Protein AF-A0AAW1JG27-F1 (afdb_monomer_lite)

Foldseek 3Di:
DQQWDWDDDPAEIEIEGEADPPDDLVVVLVNLVVVVVVQVVGLEYEYEYANVWDDPQPHPHGDPSNVSVVVSVVVVVVVPPPDRDHWYFYDHDDPDDDDGDGD

Sequence (103 aa):
MTAYVCIELSTIAIYSCYSSGNEHIHDLTRKLDEIGQIRQRRGGAVIAGDFNAKSHWGMNFTDPRGQVITEWLAAGCNRMAGRWQTKVKVLHFKGEIRRQLWI

Radius of gyration: 13.34 Å; chains: 1; bounding box: 30×29×36 Å

InterPro domains:
  IPR005135 Endonuclease/exonuclease/phosphatase [PF14529] (13-75)
  IPR036691 Endonuclease/exonuclease/phosphatase superfamily [G3DSA:3.60.10.10] (1-93)
  IPR036691 Endonuclease/exonuclease/phosphatase superfamily [SSF56219] (3-75)

Secondary structure (DSSP, 8-state):
---EEEEE-SS-EEEEEE--TTS-HHHHHHHHHHHHHHHHTSS-EEEEEE-----TTTSSS--HHHHHHHHHHHHHHHT--SS---EEEE---SSS-------

pLDDT: mean 70.85, std 18.62, range [33.34, 92.81]

Organism: Popillia japonica (NCBI:txid7064)

Structure (mmCIF, N/CA/C/O backbone):
data_AF-A0AAW1JG27-F1
#
_entry.id   AF-A0AAW1JG27-F1
#
loop_
_atom_site.group_PDB
_atom_site.id
_atom_site.type_symbol
_atom_site.label_atom_id
_atom_site.label_alt_id
_atom_site.label_comp_id
_atom_site.label_asym_id
_atom_site.label_entity_id
_atom_site.label_seq_id
_atom_site.pdbx_PDB_ins_code
_atom_site.Cartn_x
_atom_site.Cartn_y
_atom_site.Cartn_z
_atom_site.occupancy
_atom_site.B_iso_or_equiv
_atom_site.auth_seq_id
_atom_site.auth_comp_id
_atom_site.auth_asym_id
_atom_site.auth_atom_id
_atom_site.pdbx_PDB_model_num
ATOM 1 N N . MET A 1 1 ? 5.046 15.591 2.279 1.00 42.22 1 MET A N 1
ATOM 2 C CA . MET A 1 1 ? 3.731 15.990 1.736 1.00 42.22 1 MET A CA 1
ATOM 3 C C . MET A 1 1 ? 2.933 14.711 1.547 1.00 42.22 1 MET A C 1
ATOM 5 O O . MET A 1 1 ? 3.356 13.849 0.787 1.00 42.22 1 MET A O 1
ATOM 9 N N . THR A 1 2 ? 1.898 14.526 2.362 1.00 49.25 2 THR A N 1
ATOM 10 C CA . THR A 1 2 ? 1.149 13.272 2.544 1.00 49.25 2 THR A CA 1
ATOM 11 C C . THR A 1 2 ? 0.366 12.918 1.279 1.00 49.25 2 THR A C 1
ATOM 13 O O . THR A 1 2 ? -0.598 13.592 0.933 1.00 49.25 2 THR A O 1
ATOM 16 N N . ALA A 1 3 ? 0.796 11.879 0.559 1.00 67.69 3 ALA A N 1
ATOM 17 C CA . ALA A 1 3 ? 0.212 11.466 -0.722 1.00 67.69 3 ALA A CA 1
ATOM 18 C C . ALA A 1 3 ? -0.933 10.453 -0.542 1.00 67.69 3 ALA A C 1
ATOM 20 O O . ALA A 1 3 ? -0.940 9.386 -1.162 1.00 67.69 3 ALA A O 1
ATOM 21 N N . TYR A 1 4 ? -1.876 10.757 0.348 1.00 74.31 4 TYR A N 1
ATOM 22 C CA . TYR A 1 4 ? -3.085 9.958 0.493 1.00 74.31 4 TYR A CA 1
ATOM 23 C C . TYR A 1 4 ? -4.295 10.821 0.841 1.00 74.31 4 TYR A C 1
ATOM 25 O O . TYR A 1 4 ? -4.185 11.837 1.525 1.00 74.31 4 TYR A O 1
ATOM 33 N N . VAL A 1 5 ? -5.460 10.380 0.375 1.00 82.38 5 VAL A N 1
ATOM 34 C CA . VAL A 1 5 ? -6.769 10.880 0.805 1.00 82.38 5 VAL A CA 1
ATOM 35 C C . VAL A 1 5 ? -7.371 9.833 1.733 1.00 82.38 5 VAL A C 1
ATOM 37 O O . VAL A 1 5 ? -7.290 8.641 1.439 1.00 82.38 5 VAL A O 1
ATOM 40 N N . CYS A 1 6 ? -7.948 10.259 2.854 1.00 83.31 6 CYS A N 1
ATOM 41 C CA . CYS A 1 6 ? -8.574 9.363 3.823 1.00 83.31 6 CYS A CA 1
ATOM 42 C C . CYS A 1 6 ? -10.049 9.722 4.010 1.00 83.31 6 CYS A C 1
ATOM 44 O O . CYS A 1 6 ? -10.385 10.898 4.145 1.00 83.31 6 CYS A O 1
ATOM 46 N N . ILE A 1 7 ? -10.907 8.703 4.048 1.00 82.94 7 ILE A N 1
ATOM 47 C CA . ILE A 1 7 ? -12.279 8.814 4.546 1.00 82.94 7 ILE A CA 1
ATOM 48 C C . ILE A 1 7 ? -12.367 7.998 5.831 1.00 82.94 7 ILE A C 1
ATOM 50 O O . ILE A 1 7 ? -12.070 6.800 5.843 1.00 82.94 7 ILE A O 1
ATOM 54 N N . GLU A 1 8 ? -12.792 8.650 6.907 1.00 81.44 8 GLU A N 1
ATOM 55 C CA . GLU A 1 8 ? -13.032 8.002 8.191 1.00 81.44 8 GLU A CA 1
ATOM 56 C C . GLU A 1 8 ? -14.498 7.571 8.304 1.00 81.44 8 GLU A C 1
ATOM 58 O O . GLU A 1 8 ? -15.417 8.365 8.106 1.00 81.44 8 GLU A O 1
ATOM 63 N N . LEU A 1 9 ? -14.709 6.299 8.636 1.00 79.94 9 LEU A N 1
ATOM 64 C CA . LEU A 1 9 ? -16.000 5.738 9.021 1.00 79.94 9 LEU A CA 1
ATOM 65 C C . LEU A 1 9 ? -15.950 5.342 10.503 1.00 79.94 9 LEU A C 1
ATOM 67 O O . LEU A 1 9 ? -14.883 5.287 11.115 1.00 79.94 9 LEU A O 1
ATOM 71 N N . SER A 1 10 ? -17.108 5.034 11.088 1.00 80.25 10 SER A N 1
ATOM 72 C CA . SER A 1 10 ? -17.245 4.762 12.528 1.00 80.25 10 SER A CA 1
ATOM 73 C C . SER A 1 10 ? -16.323 3.656 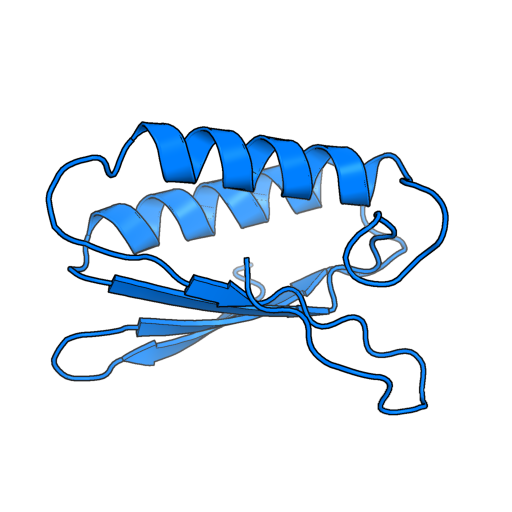13.060 1.00 80.25 10 SER A C 1
ATOM 75 O O . SER A 1 10 ? -15.907 3.713 14.214 1.00 80.25 10 SER A O 1
ATOM 77 N N . THR A 1 11 ? -15.987 2.658 12.239 1.00 74.94 11 THR A N 1
ATOM 78 C CA . THR A 1 11 ? -15.170 1.498 12.643 1.00 74.94 11 THR A CA 1
ATOM 79 C C . THR A 1 11 ? -13.979 1.217 11.729 1.00 74.94 11 THR A C 1
ATOM 81 O O . THR A 1 11 ? -13.116 0.416 12.092 1.00 74.94 11 THR A O 1
ATOM 84 N N . ILE A 1 12 ? -13.904 1.866 10.562 1.00 75.38 12 ILE A N 1
ATOM 85 C CA . ILE A 1 12 ? -12.849 1.651 9.565 1.00 75.38 12 ILE A CA 1
ATOM 86 C C . ILE A 1 12 ? -12.390 2.975 8.953 1.00 75.38 12 ILE A C 1
ATOM 88 O O . ILE A 1 12 ? -13.179 3.901 8.797 1.00 75.38 12 ILE A O 1
ATOM 92 N N . ALA A 1 13 ? -11.126 3.046 8.549 1.00 79.62 13 ALA A N 1
ATOM 93 C CA . ALA A 1 13 ? -10.603 4.142 7.735 1.00 79.62 13 ALA A CA 1
ATOM 94 C C . ALA A 1 13 ? -10.236 3.635 6.336 1.00 79.62 13 ALA A C 1
ATOM 96 O O . ALA A 1 13 ? -9.629 2.570 6.209 1.00 79.62 13 ALA A O 1
ATOM 97 N N . ILE A 1 14 ? -10.596 4.380 5.293 1.00 82.06 14 ILE A N 1
ATOM 98 C CA . ILE A 1 14 ? -10.268 4.050 3.902 1.00 82.06 14 ILE A CA 1
ATOM 99 C C . ILE A 1 14 ? -9.222 5.041 3.399 1.00 82.06 14 ILE A C 1
ATOM 101 O O . ILE A 1 14 ? -9.500 6.234 3.303 1.00 82.06 14 ILE A O 1
ATOM 105 N N . TYR A 1 15 ? -8.042 4.538 3.045 1.00 82.62 15 TYR A N 1
ATOM 106 C CA . TYR A 1 15 ? -6.934 5.307 2.485 1.00 82.62 15 TYR A CA 1
ATOM 107 C C . TYR A 1 15 ? -6.850 5.070 0.982 1.00 82.62 15 TYR A C 1
ATOM 109 O O . TYR A 1 15 ? -6.753 3.926 0.543 1.00 82.62 15 TYR A O 1
ATOM 117 N N . SER A 1 16 ? -6.851 6.154 0.212 1.00 84.12 16 SER A N 1
ATOM 118 C CA . SER A 1 16 ? -6.519 6.171 -1.209 1.00 84.12 16 SER A CA 1
ATOM 119 C C . SER A 1 16 ? -5.111 6.729 -1.383 1.00 84.12 16 SER A C 1
ATOM 121 O O . SER A 1 16 ? -4.882 7.908 -1.118 1.00 84.12 16 SER A O 1
ATOM 123 N N . CYS A 1 17 ? -4.174 5.897 -1.825 1.00 83.94 17 CYS A N 1
ATOM 124 C CA . CYS A 1 17 ? -2.757 6.217 -1.950 1.00 83.94 17 CYS A CA 1
ATOM 125 C C . CYS A 1 17 ? -2.336 6.297 -3.418 1.00 83.94 17 CYS A C 1
ATOM 127 O O . CYS A 1 17 ? -2.826 5.550 -4.265 1.00 83.94 17 CYS A O 1
ATOM 129 N N . TYR A 1 18 ? -1.387 7.180 -3.711 1.00 85.12 18 TYR A N 1
ATOM 130 C CA . TYR A 1 18 ? -0.733 7.202 -5.013 1.00 85.12 18 TYR A CA 1
ATOM 131 C C . TYR A 1 18 ? 0.784 7.261 -4.864 1.00 85.12 18 TYR A C 1
ATOM 133 O O . TYR A 1 18 ? 1.352 8.048 -4.092 1.00 85.12 18 TYR A O 1
ATOM 141 N N . SER A 1 19 ? 1.438 6.408 -5.637 1.00 84.25 19 SER A N 1
ATOM 142 C CA . SER A 1 19 ? 2.873 6.219 -5.622 1.00 84.25 19 SER A CA 1
ATOM 143 C C . SER A 1 19 ? 3.367 6.175 -7.061 1.00 84.25 19 SER A C 1
ATOM 145 O O . SER A 1 19 ? 3.074 5.235 -7.799 1.00 84.25 19 SER A O 1
ATOM 147 N N . SER A 1 20 ? 4.066 7.233 -7.481 1.00 84.50 20 SER A N 1
ATOM 148 C CA . SER A 1 20 ? 4.531 7.384 -8.863 1.00 84.50 20 SER A CA 1
ATOM 149 C C . SER A 1 20 ? 5.563 6.310 -9.197 1.00 84.50 20 SER A C 1
ATOM 151 O O . SER A 1 20 ? 6.464 6.053 -8.404 1.00 84.50 20 SER A O 1
ATOM 153 N N . GLY A 1 21 ? 5.491 5.724 -10.395 1.00 82.50 21 GLY A N 1
ATOM 154 C CA . GLY A 1 21 ? 6.493 4.755 -10.857 1.00 82.50 21 GLY A CA 1
ATOM 155 C C . GLY A 1 21 ? 7.912 5.327 -10.963 1.00 82.50 21 GLY A C 1
ATOM 156 O O . GLY A 1 21 ? 8.872 4.565 -10.923 1.00 82.50 21 GLY A O 1
ATOM 157 N N . ASN A 1 22 ? 8.040 6.656 -11.040 1.00 87.06 22 ASN A N 1
ATOM 158 C CA . ASN A 1 22 ? 9.324 7.358 -11.114 1.00 87.06 22 ASN A CA 1
ATOM 159 C C . ASN A 1 22 ? 9.890 7.739 -9.739 1.00 87.06 22 ASN A C 1
ATOM 161 O O . ASN A 1 22 ? 10.995 8.268 -9.661 1.00 87.06 22 ASN A O 1
ATOM 165 N N . GLU A 1 23 ? 9.133 7.547 -8.657 1.00 85.88 23 GLU A N 1
ATOM 166 C CA . GLU A 1 23 ? 9.620 7.882 -7.320 1.00 85.88 23 GLU A CA 1
ATOM 167 C C . GLU A 1 23 ? 10.589 6.804 -6.805 1.00 85.88 23 GLU A C 1
ATOM 169 O O . GLU A 1 23 ? 10.455 5.612 -7.115 1.00 85.88 23 GLU A O 1
ATOM 174 N N . HIS A 1 24 ? 11.547 7.207 -5.970 1.00 89.94 24 HIS A N 1
ATOM 175 C CA . HIS A 1 24 ? 12.476 6.256 -5.376 1.00 89.94 24 HIS A CA 1
ATOM 176 C C . HIS A 1 24 ? 11.752 5.292 -4.434 1.00 89.94 24 HIS A C 1
ATOM 178 O O . HIS A 1 24 ? 10.816 5.652 -3.719 1.00 89.94 24 HIS A O 1
ATOM 184 N N . ILE A 1 25 ? 12.240 4.052 -4.376 1.00 90.44 25 ILE A N 1
ATOM 185 C CA . ILE A 1 25 ? 11.679 3.015 -3.499 1.00 90.44 25 ILE A CA 1
ATOM 186 C C . ILE A 1 25 ? 11.673 3.439 -2.021 1.00 90.44 25 ILE A C 1
ATOM 188 O O . ILE A 1 25 ? 10.749 3.109 -1.291 1.00 90.44 25 ILE A O 1
ATOM 192 N N . HIS A 1 26 ? 12.648 4.249 -1.599 1.00 89.50 26 HIS A N 1
ATOM 193 C CA . HIS A 1 26 ? 12.704 4.811 -0.251 1.00 89.50 26 HIS A CA 1
ATOM 194 C C . HIS A 1 26 ? 11.515 5.739 0.062 1.00 89.50 26 HIS A C 1
ATOM 196 O O . HIS A 1 26 ? 11.033 5.764 1.194 1.00 89.50 26 HIS A O 1
ATOM 202 N N . ASP A 1 27 ? 11.006 6.478 -0.928 1.00 89.69 27 ASP A N 1
ATOM 203 C CA . ASP A 1 27 ? 9.820 7.319 -0.747 1.00 89.69 27 ASP A CA 1
ATOM 204 C C . ASP A 1 27 ? 8.543 6.476 -0.655 1.00 89.69 27 ASP A C 1
ATOM 206 O O . ASP A 1 27 ? 7.661 6.794 0.142 1.00 89.69 27 ASP A O 1
ATOM 210 N N . LEU A 1 28 ? 8.468 5.365 -1.400 1.00 87.62 28 LEU A N 1
ATOM 211 C CA . LEU A 1 28 ? 7.401 4.372 -1.244 1.00 87.62 28 LEU A CA 1
ATOM 212 C C . LEU A 1 28 ? 7.409 3.779 0.172 1.00 87.62 28 LEU A C 1
ATOM 214 O O . LEU A 1 28 ? 6.371 3.776 0.830 1.00 87.62 28 LEU A O 1
ATOM 218 N N . THR A 1 29 ? 8.564 3.320 0.662 1.00 88.94 29 THR A N 1
ATOM 219 C CA . THR A 1 29 ? 8.684 2.751 2.014 1.00 88.94 29 THR A CA 1
ATOM 220 C C . THR A 1 29 ? 8.245 3.753 3.078 1.00 88.94 29 THR A C 1
ATOM 222 O O . THR A 1 29 ? 7.428 3.417 3.930 1.00 88.94 29 THR A O 1
ATOM 225 N N . ARG A 1 30 ? 8.678 5.018 2.972 1.00 88.38 30 ARG A N 1
ATOM 226 C CA . ARG A 1 30 ? 8.258 6.081 3.898 1.00 88.38 30 ARG A CA 1
ATOM 227 C C . ARG A 1 30 ? 6.739 6.276 3.909 1.00 88.38 30 ARG A C 1
ATOM 229 O O . ARG A 1 30 ? 6.148 6.387 4.979 1.00 88.38 30 ARG A O 1
ATOM 236 N N . LYS A 1 31 ? 6.091 6.272 2.736 1.00 85.94 31 LYS A N 1
ATOM 237 C CA . LYS A 1 31 ? 4.622 6.349 2.633 1.00 85.94 31 LYS A CA 1
ATOM 238 C C . LYS A 1 31 ? 3.944 5.158 3.316 1.00 85.94 31 LYS A C 1
ATOM 240 O O . LYS A 1 31 ? 2.965 5.348 4.033 1.00 85.94 31 LYS A O 1
ATOM 245 N N . LEU A 1 32 ? 4.451 3.942 3.110 1.00 85.69 32 LEU A N 1
ATOM 246 C CA . LEU A 1 32 ? 3.917 2.734 3.749 1.00 85.69 32 LEU A CA 1
ATOM 247 C C . LEU A 1 32 ? 4.071 2.779 5.276 1.00 85.69 32 LEU A C 1
ATOM 249 O O . LEU A 1 32 ? 3.150 2.385 5.994 1.00 85.69 32 LEU A O 1
ATOM 253 N N . ASP A 1 33 ? 5.187 3.300 5.782 1.00 85.88 33 ASP A N 1
ATOM 254 C CA . ASP A 1 33 ? 5.406 3.484 7.217 1.00 85.88 33 ASP A CA 1
ATOM 255 C C . ASP A 1 33 ? 4.430 4.502 7.815 1.00 85.88 33 ASP A C 1
ATOM 257 O O . ASP A 1 33 ? 3.794 4.211 8.829 1.00 85.88 33 ASP A O 1
ATOM 261 N N . GLU A 1 34 ? 4.234 5.653 7.163 1.00 83.50 34 GLU A N 1
ATOM 262 C CA . GLU A 1 34 ? 3.236 6.652 7.571 1.00 83.50 34 GLU A CA 1
ATOM 263 C C . GLU A 1 34 ? 1.832 6.032 7.649 1.00 83.50 34 GLU A C 1
ATOM 265 O O . GLU A 1 34 ? 1.150 6.149 8.670 1.00 83.50 34 GLU A O 1
ATOM 270 N N . ILE A 1 35 ? 1.423 5.295 6.611 1.00 79.81 35 ILE A N 1
ATOM 271 C CA . ILE A 1 35 ? 0.141 4.577 6.582 1.00 79.81 35 ILE A CA 1
ATOM 272 C C . ILE A 1 35 ? 0.066 3.547 7.721 1.00 79.81 35 ILE A C 1
ATOM 274 O O . ILE A 1 35 ? -0.962 3.425 8.391 1.00 79.81 35 ILE A O 1
ATOM 278 N N . GLY A 1 36 ? 1.158 2.823 7.979 1.00 78.44 36 GLY A N 1
ATOM 279 C CA . GLY A 1 36 ? 1.264 1.853 9.065 1.00 78.44 36 GLY A CA 1
ATOM 280 C C . GLY A 1 36 ? 1.071 2.474 10.450 1.00 78.44 36 GLY A C 1
ATOM 281 O O . GLY A 1 36 ? 0.403 1.874 11.294 1.00 78.44 36 GLY A O 1
ATOM 282 N N . GLN A 1 37 ? 1.595 3.680 10.677 1.00 78.31 37 GLN A N 1
ATOM 283 C CA . GLN A 1 37 ? 1.418 4.417 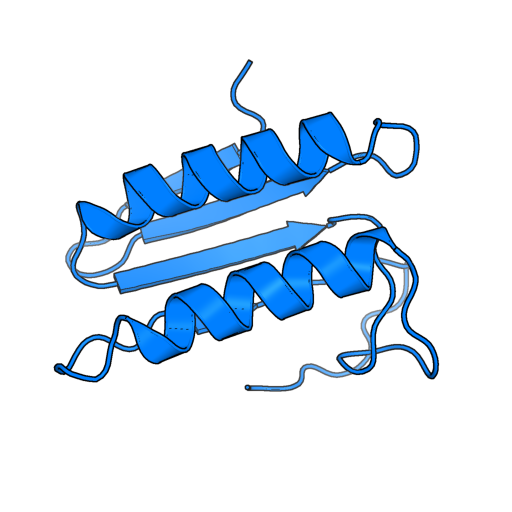11.933 1.00 78.31 37 GLN A CA 1
ATOM 284 C C . GLN A 1 37 ? -0.027 4.878 12.130 1.00 78.31 37 GLN A C 1
ATOM 286 O O . GLN A 1 37 ? -0.579 4.758 13.224 1.00 78.31 37 GLN A O 1
ATOM 291 N N . ILE A 1 38 ? -0.671 5.375 11.072 1.00 71.81 38 ILE A N 1
ATOM 292 C CA . ILE A 1 38 ? -2.061 5.841 11.159 1.00 71.81 38 ILE A CA 1
ATOM 293 C C . ILE A 1 38 ? -3.003 4.647 11.357 1.00 71.81 38 ILE A C 1
ATOM 295 O O . ILE A 1 38 ? -3.934 4.723 12.160 1.00 71.81 38 ILE A O 1
ATOM 299 N N . ARG A 1 39 ? -2.712 3.508 10.711 1.00 69.62 39 ARG A N 1
ATOM 300 C CA . ARG A 1 39 ? -3.453 2.254 10.898 1.00 69.62 39 ARG A CA 1
ATOM 301 C C . ARG A 1 39 ? -3.506 1.822 12.361 1.00 69.62 39 ARG A C 1
ATOM 303 O O . ARG A 1 39 ? -4.571 1.434 12.824 1.00 69.62 39 ARG A O 1
ATOM 310 N N . GLN A 1 40 ? -2.394 1.894 13.096 1.00 67.31 40 GLN A N 1
ATOM 311 C CA . GLN A 1 40 ? -2.334 1.443 14.497 1.00 67.31 40 GLN A CA 1
ATOM 312 C C . GLN A 1 40 ? -3.286 2.206 15.429 1.00 67.31 40 GLN A C 1
ATOM 314 O O . GLN A 1 40 ? -3.631 1.706 16.495 1.00 67.31 40 GLN A O 1
ATOM 319 N N . 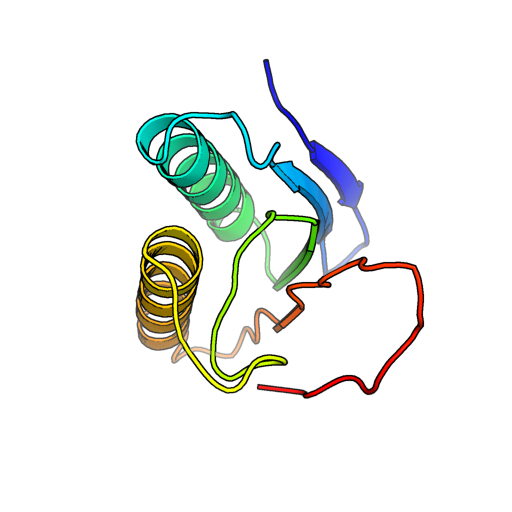ARG A 1 41 ? -3.738 3.401 15.036 1.00 66.50 41 ARG A N 1
ATOM 320 C CA . ARG A 1 41 ? -4.633 4.232 15.847 1.00 66.50 41 ARG A CA 1
ATOM 321 C C . ARG A 1 41 ? -6.107 3.828 15.734 1.00 66.50 41 ARG A C 1
ATOM 323 O O . ARG A 1 41 ? -6.923 4.375 16.472 1.00 66.50 41 ARG A O 1
ATOM 330 N N . ARG A 1 42 ? -6.482 2.933 14.807 1.00 63.69 42 ARG A N 1
ATOM 331 C CA . ARG A 1 42 ? -7.886 2.632 14.465 1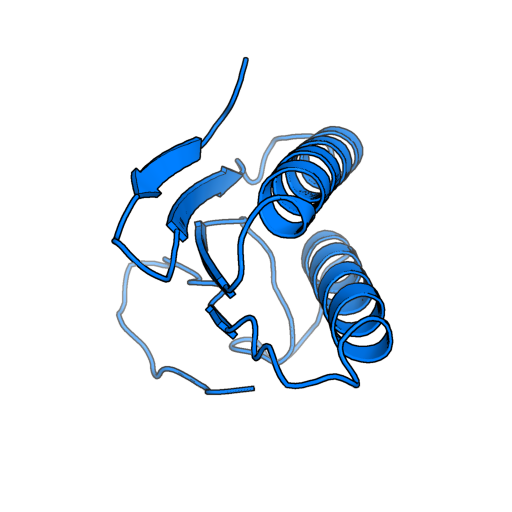.00 63.69 42 ARG A CA 1
ATOM 332 C C . ARG A 1 42 ? -8.149 1.119 14.399 1.00 63.69 42 ARG A C 1
ATOM 334 O O . ARG A 1 42 ? -7.270 0.346 14.041 1.00 63.69 42 ARG A O 1
ATOM 341 N N . GLY A 1 43 ? -9.381 0.703 14.712 1.00 62.88 43 GLY A N 1
ATOM 342 C CA . GLY A 1 43 ? -9.797 -0.711 14.762 1.00 62.88 43 GLY A CA 1
ATOM 343 C C . GLY A 1 43 ? -9.790 -1.449 13.413 1.00 62.88 43 GLY A C 1
ATOM 344 O O . GLY A 1 43 ? -9.829 -2.673 13.383 1.00 62.88 43 GLY A O 1
ATOM 345 N N . GLY A 1 44 ? -9.691 -0.739 12.287 1.00 71.00 44 GLY A N 1
ATOM 346 C CA . GLY A 1 44 ? -9.524 -1.344 10.967 1.00 71.00 44 GLY A CA 1
ATOM 347 C C . GLY A 1 44 ? -9.162 -0.309 9.907 1.00 71.00 44 GLY A C 1
ATOM 348 O O . GLY A 1 44 ? -9.577 0.849 9.983 1.00 71.00 44 GLY A O 1
ATOM 349 N N . ALA A 1 45 ? -8.389 -0.723 8.903 1.00 75.62 45 ALA A N 1
ATOM 350 C CA . ALA A 1 45 ? -8.067 0.116 7.757 1.00 75.62 45 ALA A CA 1
ATOM 351 C C . ALA A 1 45 ? -8.212 -0.655 6.446 1.00 75.62 45 ALA A C 1
ATOM 353 O O . ALA A 1 45 ? -7.871 -1.837 6.356 1.00 75.62 45 ALA A O 1
ATOM 354 N N . VAL A 1 46 ? -8.687 0.051 5.426 1.00 77.38 46 VAL A N 1
ATOM 355 C CA . VAL A 1 46 ? -8.608 -0.362 4.032 1.00 77.38 46 VAL A CA 1
ATOM 356 C C . VAL A 1 46 ? -7.629 0.562 3.345 1.00 77.38 46 VAL A C 1
ATOM 358 O O . VAL A 1 46 ? -7.801 1.774 3.367 1.00 77.38 46 VAL A O 1
ATOM 361 N N . ILE A 1 47 ? -6.593 -0.007 2.745 1.00 79.00 47 ILE A N 1
ATOM 362 C CA . ILE A 1 47 ? -5.615 0.758 1.974 1.00 7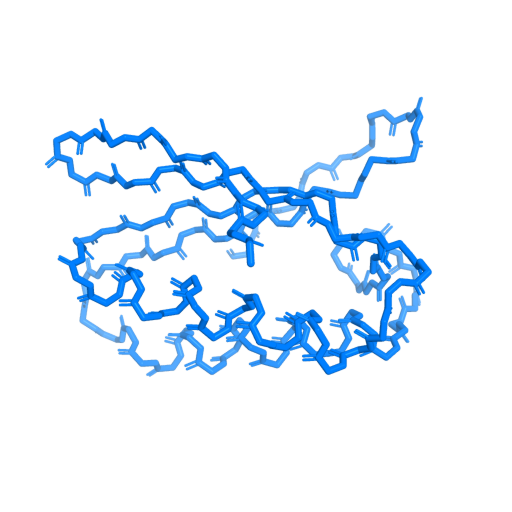9.00 47 ILE A CA 1
ATOM 363 C C . ILE A 1 47 ? -5.783 0.348 0.526 1.00 79.00 47 ILE A C 1
ATOM 365 O O . ILE A 1 47 ? -5.696 -0.837 0.205 1.00 79.00 47 ILE A O 1
ATOM 369 N N . ALA A 1 48 ? -6.062 1.329 -0.316 1.00 80.00 48 ALA A N 1
ATOM 370 C CA . ALA A 1 48 ? -6.244 1.175 -1.742 1.00 80.00 48 ALA A CA 1
ATOM 371 C C . ALA A 1 48 ? -5.458 2.247 -2.481 1.00 80.00 48 ALA A C 1
ATOM 373 O O . ALA A 1 48 ? -5.199 3.317 -1.943 1.00 80.00 48 ALA A O 1
ATOM 374 N N . GLY A 1 49 ? -5.042 1.962 -3.708 1.00 80.31 49 GLY A N 1
ATOM 375 C CA . GLY A 1 49 ? -4.230 2.912 -4.449 1.00 80.31 49 GLY A CA 1
ATOM 376 C C . GLY A 1 49 ? -3.377 2.278 -5.522 1.00 80.31 49 GLY A C 1
ATOM 377 O O . GLY A 1 49 ? -3.167 1.062 -5.510 1.00 80.31 49 GLY A O 1
ATOM 378 N N . ASP A 1 50 ? -2.873 3.132 -6.407 1.00 83.94 50 ASP A N 1
ATOM 379 C CA . ASP A 1 50 ? -1.893 2.756 -7.414 1.00 83.94 50 ASP A CA 1
ATOM 380 C C . ASP A 1 50 ? -0.484 3.016 -6.880 1.00 83.94 50 ASP A C 1
ATOM 382 O O . ASP A 1 50 ? -0.066 4.157 -6.657 1.00 83.94 50 ASP A O 1
ATOM 386 N N . PHE A 1 51 ? 0.239 1.923 -6.656 1.00 83.88 51 PHE A N 1
ATOM 387 C CA . PHE A 1 51 ? 1.606 1.946 -6.158 1.00 83.88 51 PHE A CA 1
ATOM 388 C C . PHE A 1 51 ? 2.656 1.772 -7.261 1.00 83.88 51 PHE A C 1
ATOM 390 O O . PHE A 1 51 ? 3.848 1.724 -6.945 1.00 83.88 51 PHE A O 1
ATOM 397 N N . ASN A 1 52 ? 2.246 1.648 -8.532 1.00 86.69 52 ASN A N 1
ATOM 398 C CA . ASN A 1 52 ? 3.139 1.353 -9.655 1.00 86.69 52 ASN A CA 1
ATOM 399 C C . ASN A 1 52 ? 4.092 0.182 -9.349 1.00 86.69 52 ASN A C 1
ATOM 401 O O . ASN A 1 52 ? 5.306 0.263 -9.535 1.00 86.69 52 ASN A O 1
ATOM 405 N N . ALA A 1 53 ? 3.531 -0.898 -8.809 1.00 86.38 53 ALA A N 1
ATOM 406 C CA . ALA A 1 53 ? 4.255 -2.079 -8.360 1.00 86.38 53 ALA A CA 1
ATOM 407 C C . ALA A 1 53 ? 3.713 -3.334 -9.050 1.00 86.38 53 ALA A C 1
ATOM 409 O O . ALA A 1 53 ? 2.527 -3.408 -9.399 1.00 86.38 53 ALA A O 1
ATOM 410 N N . LYS A 1 54 ? 4.576 -4.332 -9.235 1.00 85.88 54 LYS A N 1
ATOM 411 C CA . LYS A 1 54 ? 4.219 -5.628 -9.825 1.00 85.88 54 LYS A CA 1
ATOM 412 C C . LYS A 1 54 ? 4.498 -6.726 -8.812 1.00 85.88 54 LYS A C 1
ATOM 414 O O . LYS A 1 54 ? 5.595 -6.786 -8.277 1.00 85.88 54 LYS A O 1
ATOM 419 N N . SER A 1 55 ? 3.519 -7.578 -8.530 1.00 85.12 55 SER A N 1
ATOM 420 C CA . SER A 1 55 ? 3.725 -8.840 -7.802 1.00 85.12 55 SER A CA 1
ATOM 421 C C . SER A 1 55 ? 2.598 -9.829 -8.139 1.00 85.12 55 SER A C 1
ATOM 423 O O . SER A 1 55 ? 1.740 -9.532 -8.979 1.00 85.12 55 SER A O 1
ATOM 425 N N . HIS A 1 56 ? 2.605 -11.009 -7.525 1.00 81.19 56 HIS A N 1
ATOM 426 C CA . HIS A 1 56 ? 1.719 -12.138 -7.827 1.00 81.19 56 HIS A CA 1
ATOM 427 C C . HIS A 1 56 ? 0.220 -11.875 -7.597 1.00 81.19 56 HIS A C 1
ATOM 429 O O . HIS A 1 56 ? -0.621 -12.604 -8.110 1.00 81.19 56 HIS A O 1
ATOM 435 N N . TRP A 1 57 ? -0.143 -10.788 -6.918 1.00 73.88 57 TRP A N 1
ATOM 436 C CA . TRP A 1 57 ? -1.514 -10.258 -6.812 1.00 73.88 57 TRP A CA 1
ATOM 437 C C . TRP A 1 57 ? -2.108 -9.658 -8.103 1.00 73.88 57 TRP A C 1
ATOM 439 O O . TRP A 1 57 ? -3.160 -9.025 -8.064 1.00 73.88 57 TRP A O 1
ATOM 449 N N . GLY A 1 58 ? -1.469 -9.849 -9.255 1.00 73.81 58 GLY A N 1
ATOM 450 C CA . GLY A 1 58 ? -1.997 -9.382 -10.543 1.00 73.81 58 GLY A CA 1
ATOM 451 C C . GLY A 1 58 ? -1.020 -9.465 -11.715 1.00 73.81 58 GLY A C 1
ATOM 452 O O . GLY A 1 58 ? -1.409 -9.184 -12.845 1.00 73.81 58 GLY A O 1
ATOM 453 N N . MET A 1 59 ? 0.237 -9.842 -11.465 1.00 77.75 59 MET A N 1
ATOM 454 C CA . MET A 1 59 ? 1.291 -10.009 -12.468 1.00 77.75 59 MET A CA 1
ATOM 455 C C . MET A 1 59 ? 2.008 -11.350 -12.266 1.00 77.75 59 MET A C 1
ATOM 457 O O . MET A 1 59 ? 2.055 -11.876 -11.160 1.00 77.75 59 MET A O 1
ATOM 461 N N . ASN A 1 60 ? 2.635 -11.881 -13.317 1.00 85.81 60 ASN A N 1
ATOM 462 C CA . ASN A 1 60 ? 3.379 -13.152 -13.253 1.00 85.81 60 ASN A CA 1
ATOM 463 C C . ASN A 1 60 ? 4.778 -13.027 -12.625 1.00 85.81 60 ASN A C 1
ATOM 465 O O . ASN A 1 60 ? 5.515 -14.005 -12.569 1.00 85.81 60 ASN A O 1
ATOM 469 N N . PHE A 1 61 ? 5.173 -11.825 -12.209 1.00 84.56 61 PHE A N 1
ATOM 470 C CA . PHE A 1 61 ? 6.463 -11.575 -11.581 1.00 84.56 61 PHE A CA 1
ATOM 471 C C . PHE A 1 61 ? 6.354 -10.467 -10.540 1.00 84.56 61 PHE A C 1
ATOM 473 O O . PHE A 1 61 ? 5.443 -9.634 -10.581 1.00 84.56 61 PHE A O 1
ATOM 480 N N . THR A 1 62 ? 7.321 -10.460 -9.627 1.00 87.19 62 THR A N 1
ATOM 481 C CA . THR A 1 62 ? 7.456 -9.447 -8.584 1.00 87.19 62 THR A CA 1
ATOM 482 C C . THR A 1 62 ? 8.622 -8.520 -8.897 1.00 87.19 62 THR A C 1
ATOM 484 O O . THR A 1 62 ? 9.732 -8.989 -9.127 1.00 87.19 62 THR A O 1
ATOM 487 N N . ASP A 1 63 ? 8.365 -7.211 -8.942 1.00 88.81 63 ASP A N 1
ATOM 488 C CA . ASP A 1 63 ? 9.409 -6.186 -9.031 1.00 88.81 63 ASP A CA 1
ATOM 489 C C . ASP A 1 63 ? 9.797 -5.670 -7.630 1.00 88.81 63 ASP A C 1
ATOM 491 O O . ASP A 1 63 ? 9.093 -5.963 -6.659 1.00 88.81 63 ASP A O 1
ATOM 495 N N . PRO A 1 64 ? 10.906 -4.916 -7.474 1.00 92.81 64 PRO A N 1
ATOM 496 C CA . PRO A 1 64 ? 11.376 -4.492 -6.150 1.00 92.81 64 PRO A CA 1
ATOM 497 C C . PRO A 1 64 ? 10.322 -3.734 -5.331 1.00 92.81 64 PRO A C 1
ATOM 499 O O . PRO A 1 64 ? 10.219 -3.911 -4.120 1.00 92.81 64 PRO A O 1
ATOM 502 N N . ARG A 1 65 ? 9.485 -2.922 -5.993 1.00 90.75 65 ARG A N 1
ATOM 503 C CA . ARG A 1 65 ? 8.376 -2.209 -5.343 1.00 90.75 65 ARG A CA 1
ATOM 504 C C . ARG A 1 65 ? 7.308 -3.189 -4.864 1.00 90.75 65 ARG A C 1
ATOM 506 O O . ARG A 1 65 ? 6.848 -3.085 -3.732 1.00 90.75 65 ARG A O 1
ATOM 513 N N . GLY A 1 66 ? 6.931 -4.160 -5.696 1.00 89.06 66 GLY A N 1
ATOM 514 C CA . GLY A 1 66 ? 5.989 -5.209 -5.316 1.00 89.06 66 GLY A CA 1
ATOM 515 C C . GLY A 1 66 ? 6.489 -6.069 -4.164 1.00 89.06 66 GLY A C 1
ATOM 516 O O . GLY A 1 66 ? 5.686 -6.429 -3.304 1.00 89.06 66 GLY A O 1
ATOM 517 N N . GLN A 1 67 ? 7.795 -6.340 -4.101 1.00 91.44 67 GLN A N 1
ATOM 518 C CA . GLN A 1 67 ? 8.416 -7.041 -2.980 1.00 91.44 67 GLN A CA 1
ATOM 519 C C . GLN A 1 67 ? 8.257 -6.246 -1.679 1.00 91.44 67 GLN A C 1
ATOM 521 O O . GLN A 1 67 ? 7.704 -6.780 -0.722 1.00 91.44 67 GLN A O 1
ATOM 526 N N . VAL A 1 68 ? 8.622 -4.958 -1.672 1.00 91.50 68 VAL A N 1
ATOM 527 C CA . VAL A 1 68 ? 8.489 -4.087 -0.488 1.00 91.50 68 VAL A CA 1
ATOM 528 C C . VAL A 1 68 ? 7.055 -4.051 0.037 1.00 91.50 68 VAL A C 1
ATOM 530 O O . VAL A 1 68 ? 6.835 -4.197 1.238 1.00 91.50 68 VAL A O 1
ATOM 533 N N . ILE A 1 69 ? 6.057 -3.896 -0.840 1.00 87.31 69 ILE A N 1
ATOM 534 C CA . ILE A 1 69 ? 4.660 -3.854 -0.385 1.00 87.31 69 ILE A CA 1
ATOM 535 C C . ILE A 1 69 ? 4.217 -5.240 0.115 1.00 87.31 69 ILE A C 1
ATOM 537 O O . ILE A 1 69 ? 3.521 -5.326 1.122 1.00 87.31 69 ILE A O 1
ATOM 541 N N . THR A 1 70 ? 4.642 -6.330 -0.535 1.00 86.62 70 THR A N 1
ATOM 542 C CA . THR A 1 70 ? 4.321 -7.702 -0.094 1.00 86.62 70 THR A CA 1
ATOM 543 C C . THR A 1 70 ? 4.887 -7.981 1.302 1.00 86.62 70 THR A C 1
ATOM 545 O O . THR A 1 70 ? 4.172 -8.468 2.177 1.00 86.62 70 THR A O 1
ATOM 548 N N . GLU A 1 71 ? 6.147 -7.618 1.540 1.00 88.38 71 GLU A N 1
ATOM 549 C CA . GLU A 1 71 ? 6.805 -7.753 2.843 1.00 88.38 71 GLU A CA 1
ATOM 550 C C . GLU A 1 71 ? 6.132 -6.881 3.908 1.00 88.38 71 GLU A C 1
ATOM 552 O O . GLU A 1 71 ? 5.842 -7.351 5.011 1.00 88.38 71 GLU A O 1
ATOM 557 N N . TRP A 1 72 ? 5.805 -5.632 3.567 1.00 86.06 72 TRP A N 1
ATOM 558 C CA . TRP A 1 72 ? 5.095 -4.718 4.460 1.00 86.06 72 TRP A CA 1
ATOM 559 C C . TRP A 1 72 ? 3.719 -5.264 4.877 1.00 86.06 72 TRP A C 1
ATOM 561 O O . TRP A 1 72 ? 3.328 -5.174 6.047 1.00 86.06 72 TRP A O 1
ATOM 571 N N . LEU A 1 73 ? 2.995 -5.897 3.950 1.00 79.62 73 LEU A N 1
ATOM 572 C CA . LEU A 1 73 ? 1.717 -6.550 4.236 1.00 79.62 73 LEU A CA 1
ATOM 573 C C . LEU A 1 73 ? 1.863 -7.777 5.122 1.00 79.62 73 LEU A C 1
ATOM 575 O O . LEU A 1 73 ? 1.117 -7.909 6.095 1.00 79.62 73 LEU A O 1
ATOM 579 N N . ALA A 1 74 ? 2.840 -8.636 4.833 1.00 81.38 74 ALA A N 1
ATOM 580 C CA . ALA A 1 74 ? 3.129 -9.811 5.646 1.00 81.38 74 ALA A CA 1
ATOM 581 C C . ALA A 1 74 ? 3.497 -9.416 7.090 1.00 81.38 74 ALA A C 1
ATOM 583 O O . ALA A 1 74 ? 2.962 -9.974 8.052 1.00 81.38 74 ALA A O 1
ATOM 584 N N . ALA A 1 75 ? 4.330 -8.382 7.254 1.00 79.19 75 ALA A N 1
ATOM 585 C CA . ALA A 1 75 ? 4.706 -7.840 8.558 1.00 79.19 75 ALA A CA 1
ATOM 586 C C . ALA A 1 75 ? 3.510 -7.242 9.319 1.00 79.19 75 ALA A C 1
ATOM 588 O O . ALA A 1 75 ? 3.442 -7.316 10.550 1.00 79.19 75 ALA A O 1
ATOM 589 N N . GLY A 1 76 ? 2.555 -6.649 8.596 1.00 66.31 76 GLY A N 1
ATOM 590 C CA . GLY A 1 76 ? 1.298 -6.172 9.159 1.00 66.31 76 GLY A CA 1
ATOM 591 C C . GLY A 1 76 ? 0.394 -7.309 9.632 1.00 66.31 76 GLY A C 1
ATOM 592 O O . GLY A 1 76 ? -0.140 -7.221 10.734 1.00 66.31 76 GLY A O 1
ATOM 593 N N . CYS A 1 77 ? 0.264 -8.374 8.836 1.00 55.34 77 CYS A N 1
ATOM 594 C CA . CYS A 1 77 ? -0.579 -9.537 9.124 1.00 55.34 77 CYS A CA 1
ATOM 595 C C . CYS A 1 77 ? -0.146 -10.279 10.399 1.00 55.34 77 CYS A C 1
ATOM 597 O O . CYS A 1 77 ? -0.981 -10.557 11.260 1.00 55.34 77 CYS A O 1
ATOM 599 N N . ASN A 1 78 ? 1.161 -10.504 10.589 1.00 45.59 78 ASN A N 1
ATOM 600 C CA . ASN A 1 78 ? 1.692 -11.167 11.791 1.00 45.59 78 ASN A CA 1
ATOM 601 C C . ASN A 1 78 ? 1.435 -10.392 13.094 1.00 45.59 78 ASN A C 1
ATOM 603 O O . ASN A 1 78 ? 1.408 -10.983 14.171 1.00 45.59 78 ASN A O 1
ATOM 607 N N . ARG A 1 79 ? 1.219 -9.074 13.022 1.00 49.75 79 ARG A N 1
ATOM 608 C CA . ARG A 1 79 ? 0.974 -8.227 14.200 1.00 49.75 79 ARG A CA 1
ATOM 609 C C . ARG A 1 79 ? -0.495 -8.217 14.654 1.00 49.75 79 ARG A C 1
ATOM 611 O O . ARG A 1 79 ? -0.805 -7.571 15.648 1.00 49.75 79 ARG A O 1
ATOM 618 N N . MET A 1 80 ? -1.395 -8.903 13.938 1.00 46.56 80 MET A N 1
ATOM 619 C CA . MET A 1 80 ? -2.857 -8.754 14.061 1.00 46.56 80 MET A CA 1
ATOM 620 C C . MET A 1 80 ? -3.608 -10.029 14.487 1.00 46.56 80 MET A C 1
ATOM 622 O O . MET A 1 80 ? -4.817 -10.118 14.286 1.00 46.56 80 MET A O 1
ATOM 626 N N . ALA A 1 81 ? -2.954 -10.996 15.140 1.00 47.00 81 ALA A N 1
ATOM 627 C CA . ALA A 1 81 ? -3.602 -12.224 15.637 1.00 47.00 81 ALA A CA 1
ATOM 628 C C . ALA A 1 81 ? -4.736 -11.999 16.681 1.00 47.00 81 ALA A C 1
ATOM 630 O O . ALA A 1 81 ? -5.357 -12.957 17.135 1.00 47.00 81 ALA A O 1
ATOM 631 N N . GLY A 1 82 ? -5.056 -10.749 17.042 1.00 36.59 82 GLY A N 1
ATOM 632 C CA . GLY A 1 82 ? -6.229 -10.369 17.830 1.00 36.59 82 GLY A CA 1
ATOM 633 C C . GLY A 1 82 ? -7.253 -9.578 17.007 1.00 36.59 82 GLY A C 1
ATOM 634 O O . GLY A 1 82 ? -7.112 -8.374 16.848 1.00 36.59 82 GLY A O 1
ATOM 635 N N . ARG A 1 83 ? -8.304 -10.255 16.526 1.00 40.31 83 ARG A N 1
ATOM 636 C CA . ARG A 1 83 ? -9.660 -9.750 16.186 1.00 40.31 83 ARG A CA 1
ATOM 637 C C . ARG A 1 83 ? -9.847 -8.562 15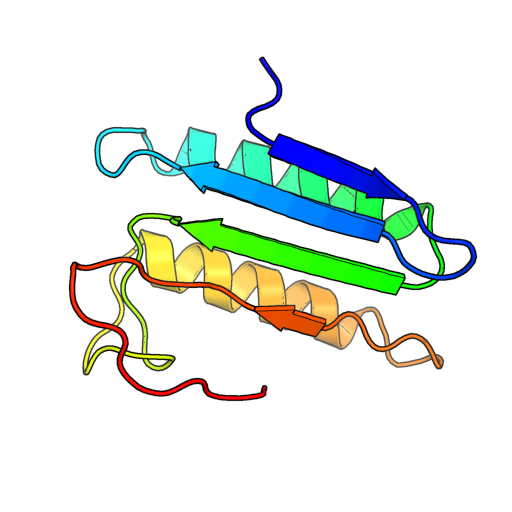.208 1.00 40.31 83 ARG A C 1
ATOM 639 O O . ARG A 1 83 ? -10.995 -8.249 14.906 1.00 40.31 83 ARG A O 1
ATOM 646 N N . TRP A 1 84 ? -8.804 -7.956 14.642 1.00 39.81 84 TRP A N 1
ATOM 647 C CA . TRP A 1 84 ? -8.926 -6.802 13.733 1.00 39.81 84 TRP A CA 1
ATOM 648 C C . TRP A 1 84 ? -8.354 -7.119 12.339 1.00 39.81 84 TRP A C 1
ATOM 650 O O . TRP A 1 84 ? -7.144 -7.089 12.125 1.00 39.81 84 TRP A O 1
ATOM 660 N N . GLN A 1 85 ? -9.219 -7.453 11.372 1.00 44.19 85 GLN A N 1
ATOM 661 C CA . GLN A 1 85 ? -8.807 -7.729 9.988 1.00 44.19 85 GLN A CA 1
ATOM 662 C C . GLN A 1 85 ? -8.580 -6.415 9.225 1.00 44.19 85 GLN A C 1
ATOM 664 O O . GLN A 1 85 ? -9.532 -5.763 8.795 1.00 44.19 85 GLN A O 1
ATOM 669 N N . THR A 1 86 ? -7.321 -6.026 9.021 1.00 44.16 86 THR A N 1
ATOM 670 C CA . THR A 1 86 ? -6.983 -4.994 8.026 1.00 44.16 86 THR A CA 1
ATOM 671 C C . THR A 1 86 ? -7.029 -5.635 6.644 1.00 44.16 86 THR A C 1
ATOM 673 O O . THR A 1 86 ? -6.254 -6.547 6.370 1.00 44.16 86 THR A O 1
ATOM 676 N N . LYS A 1 87 ? -7.908 -5.147 5.764 1.00 48.81 87 LYS A N 1
ATOM 677 C CA . LYS A 1 87 ? -7.962 -5.578 4.362 1.00 48.81 87 LYS A CA 1
ATOM 678 C C . LYS A 1 87 ? -7.209 -4.567 3.511 1.00 48.81 87 LYS A C 1
ATOM 680 O O . LYS A 1 87 ? -7.724 -3.485 3.245 1.00 48.81 87 LYS A O 1
ATOM 685 N N . VAL A 1 88 ? -5.992 -4.889 3.087 1.00 49.00 88 VAL A N 1
ATOM 686 C CA . VAL A 1 88 ? -5.256 -4.032 2.149 1.00 49.00 88 VAL A CA 1
ATOM 687 C C . VAL A 1 88 ? -5.517 -4.512 0.732 1.00 49.00 88 VAL A C 1
ATOM 689 O O . VAL A 1 88 ? -5.240 -5.659 0.400 1.00 49.00 88 VAL A O 1
ATOM 692 N N . LYS A 1 89 ? -6.057 -3.630 -0.107 1.00 52.97 89 LYS A N 1
ATOM 693 C CA . LYS A 1 89 ? -6.338 -3.910 -1.511 1.00 52.97 89 LYS A CA 1
ATOM 694 C C . LYS A 1 89 ? -5.445 -3.037 -2.376 1.00 52.97 89 LYS A C 1
ATOM 696 O O . LYS A 1 89 ? -5.805 -1.918 -2.717 1.00 52.97 89 LYS A O 1
ATOM 701 N N . VAL A 1 90 ? -4.288 -3.555 -2.762 1.00 54.47 90 VAL A N 1
ATOM 702 C CA . VAL A 1 90 ? -3.445 -2.884 -3.757 1.00 54.47 90 VAL A CA 1
ATOM 703 C C . VAL A 1 90 ? -4.145 -2.968 -5.113 1.00 54.47 90 VAL A C 1
ATOM 705 O O . VAL A 1 90 ? -4.438 -4.058 -5.600 1.00 54.47 90 VAL A O 1
ATOM 708 N N . LEU A 1 91 ? -4.476 -1.815 -5.696 1.00 48.03 91 LEU A N 1
ATOM 709 C CA . LEU A 1 91 ? -5.163 -1.725 -6.982 1.00 48.03 91 LEU A CA 1
ATOM 710 C C . LEU A 1 91 ? -4.146 -1.302 -8.038 1.00 48.03 91 LEU A C 1
ATOM 712 O O . LEU A 1 91 ? -3.709 -0.159 -8.067 1.00 48.03 91 LEU A O 1
ATOM 716 N N . HIS A 1 92 ? -3.774 -2.217 -8.928 1.00 45.00 92 HIS A N 1
ATOM 717 C CA . HIS A 1 92 ? -2.969 -1.862 -10.092 1.00 45.00 92 HIS A CA 1
ATOM 718 C C . HIS A 1 92 ? -3.891 -1.278 -11.174 1.00 45.00 92 HIS A C 1
ATOM 720 O O . HIS A 1 92 ? -4.718 -2.002 -11.730 1.00 45.00 92 HIS A O 1
ATOM 726 N N . PHE A 1 93 ? -3.761 0.013 -11.490 1.00 37.81 93 PHE A N 1
ATOM 727 C CA . PHE A 1 93 ? -4.528 0.657 -12.561 1.00 37.81 93 PHE A CA 1
ATOM 728 C C . PHE A 1 93 ? -3.685 0.737 -13.842 1.00 37.81 93 PHE A C 1
ATOM 730 O O . PHE A 1 93 ? -2.987 1.710 -14.098 1.00 37.81 93 PHE A O 1
ATOM 737 N N . LYS A 1 94 ? -3.769 -0.293 -14.692 1.00 40.22 94 LYS A N 1
ATOM 738 C CA . LYS A 1 94 ? -3.251 -0.247 -16.071 1.00 40.22 94 LYS A CA 1
ATOM 739 C C . LYS A 1 94 ? -4.412 -0.287 -17.057 1.00 40.22 94 LYS A C 1
ATOM 741 O O . LYS A 1 94 ? -4.630 -1.310 -17.681 1.00 40.22 94 LYS A O 1
ATOM 746 N N . GLY A 1 95 ? -5.198 0.789 -17.146 1.00 37.28 95 GLY A N 1
ATOM 747 C CA . GLY A 1 95 ? -6.167 1.039 -18.235 1.00 37.28 95 GLY A CA 1
ATOM 748 C C . GLY A 1 95 ? -7.263 -0.009 -18.518 1.00 37.28 95 GLY A C 1
ATOM 749 O O . GLY A 1 95 ? -8.130 0.246 -19.341 1.00 37.28 95 GLY A O 1
ATOM 750 N N . GLU A 1 96 ? -7.273 -1.158 -17.850 1.00 34.72 96 GLU A N 1
ATOM 751 C CA . GLU A 1 96 ? -8.167 -2.278 -18.108 1.00 34.72 96 GLU A CA 1
ATOM 752 C C . GLU A 1 96 ? -8.463 -2.944 -16.761 1.00 34.72 96 GLU A C 1
ATOM 754 O O . GLU A 1 96 ? -7.573 -3.459 -16.080 1.00 34.72 96 GLU A O 1
ATOM 759 N N . ILE A 1 97 ? -9.724 -2.883 -16.334 1.00 37.69 97 ILE A N 1
ATOM 760 C CA . ILE A 1 97 ? -10.183 -3.484 -15.081 1.00 37.69 97 ILE A CA 1
ATOM 761 C C . ILE A 1 97 ? -10.078 -5.005 -15.235 1.00 37.69 97 ILE A C 1
ATOM 763 O O . ILE A 1 97 ? -10.955 -5.641 -15.819 1.00 37.69 97 ILE A O 1
ATOM 767 N N . ARG A 1 98 ? -9.007 -5.612 -14.713 1.00 36.06 98 ARG A N 1
ATOM 768 C CA . ARG A 1 98 ? -8.891 -7.071 -14.581 1.00 36.06 98 ARG A CA 1
ATOM 769 C C . ARG A 1 98 ? -8.788 -7.495 -13.115 1.00 36.06 98 ARG A C 1
ATOM 771 O O . ARG A 1 98 ? -8.423 -6.720 -12.241 1.00 36.06 98 ARG A O 1
ATOM 778 N N . ARG A 1 99 ? -9.292 -8.710 -12.887 1.00 39.19 99 ARG A N 1
ATOM 779 C CA . ARG A 1 99 ? -9.955 -9.238 -11.681 1.00 39.19 99 ARG A CA 1
ATOM 780 C C . ARG A 1 99 ? -9.238 -9.007 -10.345 1.00 39.19 99 ARG A C 1
ATOM 782 O O . ARG A 1 99 ? -8.023 -9.039 -10.237 1.00 39.19 99 ARG A O 1
ATOM 789 N N . GLN A 1 100 ? -10.078 -8.849 -9.324 1.00 40.81 100 GLN A N 1
ATOM 790 C CA . GLN A 1 100 ? -9.753 -8.595 -7.924 1.00 40.81 100 GLN A CA 1
ATOM 791 C C . GLN A 1 100 ? -9.410 -9.911 -7.203 1.00 40.81 100 GLN A C 1
ATOM 793 O O . GLN A 1 100 ? -10.172 -10.870 -7.323 1.00 40.81 100 GLN A O 1
ATOM 798 N N . LEU A 1 101 ? -8.324 -9.943 -6.426 1.00 38.25 101 LEU A N 1
ATOM 799 C CA . LEU A 1 101 ? -8.014 -11.044 -5.508 1.00 38.25 101 LEU A CA 1
ATOM 800 C C . LEU A 1 101 ? -8.121 -10.549 -4.059 1.00 38.25 101 LEU A C 1
ATOM 802 O O . LEU A 1 101 ? -7.648 -9.459 -3.736 1.00 38.25 101 LEU A O 1
ATOM 806 N N . TRP A 1 102 ? -8.777 -11.340 -3.213 1.00 33.34 102 TRP A N 1
ATOM 807 C CA . TRP A 1 102 ? -8.850 -11.131 -1.769 1.00 33.34 102 TRP A CA 1
ATOM 808 C C . TRP A 1 102 ? -7.729 -11.947 -1.125 1.00 33.34 102 TRP A C 1
ATOM 810 O O . TRP A 1 102 ? -7.672 -13.155 -1.354 1.00 33.34 102 TRP A O 1
ATOM 820 N N . ILE A 1 103 ? -6.851 -11.294 -0.364 1.00 35.94 103 ILE A N 1
ATOM 821 C CA . ILE A 1 103 ? -5.856 -11.942 0.502 1.00 35.94 103 ILE A CA 1
ATOM 822 C C . ILE A 1 103 ? -6.135 -11.490 1.931 1.00 35.94 103 ILE A C 1
ATOM 824 O O . ILE A 1 103 ? -6.424 -10.280 2.101 1.00 35.94 103 ILE A O 1
#